Protein AF-A0A945WG07-F1 (afdb_monomer_lite)

Structure (mmCIF, N/CA/C/O backbone):
data_AF-A0A945WG07-F1
#
_entry.id   AF-A0A945WG07-F1
#
loop_
_atom_site.group_PDB
_atom_site.id
_atom_site.type_symbol
_atom_site.label_atom_id
_atom_site.label_alt_id
_atom_site.label_comp_id
_atom_site.label_asym_id
_atom_site.label_entity_id
_atom_site.label_seq_id
_atom_site.pdbx_PDB_ins_code
_atom_site.Cartn_x
_atom_site.Cartn_y
_atom_site.Cartn_z
_atom_site.occupancy
_atom_site.B_iso_or_equiv
_atom_site.auth_seq_id
_atom_site.auth_comp_id
_atom_site.auth_asym_id
_atom_site.auth_atom_id
_atom_site.pdbx_PDB_model_num
ATOM 1 N N . MET A 1 1 ? 59.975 1.296 -56.678 1.00 41.59 1 MET A N 1
ATOM 2 C CA . MET A 1 1 ? 59.834 1.708 -55.264 1.00 41.59 1 MET A CA 1
ATOM 3 C C . MET A 1 1 ? 59.532 3.197 -55.205 1.00 41.59 1 MET A C 1
ATOM 5 O O . MET A 1 1 ? 60.452 3.977 -55.383 1.00 41.59 1 MET A O 1
ATOM 9 N N . LYS A 1 2 ? 58.270 3.588 -55.011 1.00 39.44 2 LYS A N 1
ATOM 10 C CA . LYS A 1 2 ? 57.871 4.884 -54.436 1.00 39.44 2 LYS A CA 1
ATOM 11 C C . LYS A 1 2 ? 56.521 4.653 -53.772 1.00 39.44 2 LYS A C 1
ATOM 13 O O . LYS A 1 2 ? 55.511 4.473 -54.443 1.00 39.44 2 LYS A O 1
ATOM 18 N N . THR A 1 3 ? 56.579 4.501 -52.461 1.00 40.69 3 THR A N 1
ATOM 19 C CA . THR A 1 3 ? 55.462 4.150 -51.598 1.00 40.69 3 THR A CA 1
ATOM 20 C C . THR A 1 3 ? 54.817 5.420 -51.053 1.00 40.69 3 THR A C 1
ATOM 22 O O . THR A 1 3 ? 55.524 6.365 -50.721 1.00 40.69 3 THR A O 1
ATOM 25 N N . LEU A 1 4 ? 53.493 5.338 -50.902 1.00 45.75 4 LEU A N 1
ATOM 26 C CA . LEU A 1 4 ? 52.647 6.001 -49.905 1.00 45.75 4 LEU A CA 1
ATOM 27 C C . LEU A 1 4 ? 52.459 7.523 -49.975 1.00 45.75 4 LEU A C 1
ATOM 29 O O . LEU A 1 4 ? 53.337 8.318 -49.664 1.00 45.75 4 LEU A O 1
ATOM 33 N N . GLY A 1 5 ? 51.208 7.890 -50.253 1.00 39.97 5 GLY A N 1
ATOM 34 C CA . GLY A 1 5 ? 50.655 9.220 -50.037 1.00 39.97 5 GLY A CA 1
ATOM 35 C C . GLY A 1 5 ? 49.129 9.199 -50.088 1.00 39.97 5 GLY A C 1
ATOM 36 O O . GLY A 1 5 ? 48.540 9.952 -50.849 1.00 39.97 5 GLY A O 1
ATOM 37 N N . ILE A 1 6 ? 48.486 8.300 -49.337 1.00 55.16 6 ILE A N 1
ATOM 38 C CA . ILE A 1 6 ? 47.048 8.384 -49.054 1.00 55.16 6 ILE A CA 1
ATOM 39 C C . ILE A 1 6 ? 46.868 8.075 -47.573 1.00 55.16 6 ILE A C 1
ATOM 41 O O . ILE A 1 6 ? 46.959 6.920 -47.172 1.00 55.16 6 ILE A O 1
ATOM 45 N N . ILE A 1 7 ? 46.605 9.098 -46.765 1.00 52.56 7 ILE A N 1
ATOM 46 C CA . ILE A 1 7 ? 45.830 8.922 -45.538 1.00 52.56 7 ILE A CA 1
ATOM 47 C C . ILE A 1 7 ? 44.765 10.008 -45.580 1.00 52.56 7 ILE A C 1
ATOM 49 O O . ILE A 1 7 ? 45.040 11.190 -45.383 1.00 52.56 7 ILE A O 1
ATOM 53 N N . GLY A 1 8 ? 43.570 9.579 -45.979 1.00 45.66 8 GLY A N 1
ATOM 54 C CA . GLY A 1 8 ? 42.378 10.401 -46.026 1.00 45.66 8 GLY A CA 1
ATOM 55 C C . GLY A 1 8 ? 41.947 10.819 -44.626 1.00 45.66 8 GLY A C 1
ATOM 56 O O . GLY A 1 8 ? 42.047 10.057 -43.666 1.00 45.66 8 GLY A O 1
ATOM 57 N N . ALA A 1 9 ? 41.439 12.041 -44.540 1.00 53.19 9 ALA A N 1
ATOM 58 C CA . ALA A 1 9 ? 40.618 12.472 -43.429 1.00 53.19 9 ALA A CA 1
ATOM 59 C C . ALA A 1 9 ? 39.225 11.847 -43.580 1.00 53.19 9 ALA A C 1
ATOM 61 O O . ALA A 1 9 ? 38.560 12.060 -44.595 1.00 53.19 9 ALA A O 1
ATOM 62 N N . THR A 1 10 ? 38.750 11.119 -42.572 1.00 52.31 10 THR A N 1
ATOM 63 C CA . THR A 1 10 ? 37.307 10.977 -42.344 1.00 52.31 10 THR A CA 1
ATOM 64 C C . THR A 1 10 ? 37.035 10.836 -40.851 1.00 52.31 10 THR A C 1
ATOM 66 O O . THR A 1 10 ? 37.461 9.890 -40.196 1.00 52.31 10 THR A O 1
ATOM 69 N N . VAL A 1 11 ? 36.351 11.856 -40.340 1.00 57.91 11 VAL A N 1
ATOM 70 C CA . VAL A 1 11 ? 35.748 11.974 -39.014 1.00 57.91 11 VAL A CA 1
ATOM 71 C C . VAL A 1 11 ? 34.669 10.913 -38.858 1.00 57.91 11 VAL A C 1
ATOM 73 O O . VAL A 1 11 ? 33.759 10.885 -39.676 1.00 57.91 11 VAL A O 1
ATOM 76 N N . LEU A 1 12 ? 34.710 10.132 -37.780 1.00 47.16 12 LEU A N 1
ATOM 77 C CA . LEU A 1 12 ? 33.538 9.446 -37.234 1.00 47.16 12 LEU A CA 1
ATOM 78 C C . LEU A 1 12 ? 33.629 9.476 -35.702 1.00 47.16 12 LEU A C 1
ATOM 80 O O . LEU A 1 12 ? 34.066 8.529 -35.053 1.00 47.16 12 LEU A O 1
ATOM 84 N N . LEU A 1 13 ? 33.223 10.610 -35.125 1.00 50.84 13 LEU A N 1
ATOM 85 C CA . LEU A 1 13 ? 32.764 10.685 -33.739 1.00 50.84 13 LEU A CA 1
ATOM 86 C C . LEU A 1 13 ? 31.440 9.910 -33.652 1.00 50.84 13 LEU A C 1
ATOM 88 O O . LEU A 1 13 ? 30.364 10.496 -33.669 1.00 50.84 13 LEU A O 1
ATOM 92 N N . PHE A 1 14 ? 31.504 8.581 -33.572 1.00 49.75 14 PHE A N 1
ATOM 93 C CA . PHE A 1 14 ? 30.381 7.794 -33.068 1.00 49.75 14 PHE A CA 1
ATOM 94 C C . PHE A 1 14 ? 30.383 7.880 -31.544 1.00 49.75 14 PHE A C 1
ATOM 96 O O . PHE A 1 14 ? 30.654 6.910 -30.841 1.00 49.75 14 PHE A O 1
ATOM 103 N N . ALA A 1 15 ? 30.055 9.058 -31.020 1.00 48.28 15 ALA A N 1
ATOM 104 C CA . ALA A 1 15 ? 29.396 9.097 -29.731 1.00 48.28 15 ALA A CA 1
ATOM 105 C C . ALA A 1 15 ? 27.973 8.579 -29.973 1.00 48.28 15 ALA A C 1
ATOM 107 O O . ALA A 1 15 ? 27.035 9.350 -30.137 1.00 48.28 15 ALA A O 1
ATOM 108 N N . LEU A 1 16 ? 27.810 7.254 -30.03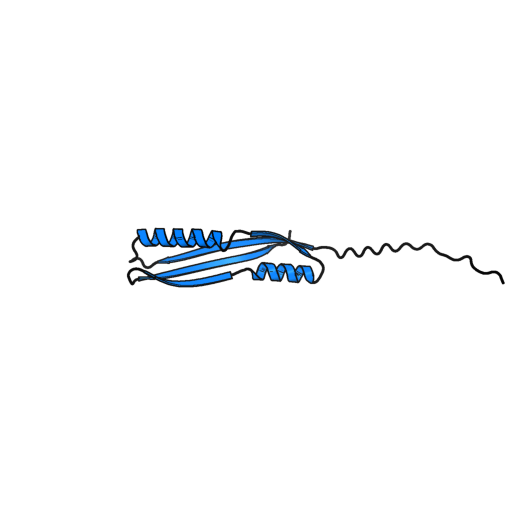6 1.00 52.56 16 LEU A N 1
ATOM 109 C CA . LEU A 1 16 ? 26.530 6.628 -29.722 1.00 52.56 16 LEU A CA 1
ATOM 110 C C . LEU A 1 16 ? 26.330 6.811 -28.214 1.00 52.56 16 LEU A C 1
ATOM 112 O O . LEU A 1 16 ? 26.428 5.870 -27.428 1.00 52.56 16 LEU A O 1
ATOM 116 N N . SER A 1 17 ? 26.098 8.056 -27.795 1.00 52.78 17 SER A N 1
ATOM 117 C CA . SER A 1 17 ? 25.344 8.331 -26.588 1.00 52.78 17 SER A CA 1
ATOM 118 C C . SER A 1 17 ? 23.987 7.698 -26.846 1.00 52.78 17 SER A C 1
ATOM 120 O O . SER A 1 17 ? 23.140 8.294 -27.507 1.00 52.78 17 SER A O 1
ATOM 122 N N . ALA A 1 18 ? 23.824 6.437 -26.450 1.00 59.53 18 ALA A N 1
ATOM 123 C CA . ALA A 1 18 ? 22.514 5.826 -26.335 1.00 59.53 18 ALA A CA 1
ATOM 124 C C . ALA A 1 18 ? 21.603 6.877 -25.692 1.00 59.53 18 ALA A C 1
ATOM 126 O O . ALA A 1 18 ? 21.924 7.340 -24.597 1.00 59.53 18 ALA A O 1
ATOM 127 N N . CYS A 1 19 ? 20.595 7.348 -26.433 1.00 71.75 19 CYS A N 1
ATOM 128 C CA . CYS A 1 19 ? 19.678 8.366 -25.942 1.00 71.75 19 CYS A CA 1
ATOM 129 C C . CYS A 1 19 ? 19.081 7.841 -24.642 1.00 71.75 19 CYS A C 1
ATOM 131 O O . CYS A 1 19 ? 18.377 6.831 -24.642 1.00 71.75 19 CYS A O 1
ATOM 133 N N . GLU A 1 20 ? 19.458 8.487 -23.549 1.00 82.31 20 GLU A N 1
ATOM 134 C CA . GLU A 1 20 ? 18.865 8.262 -22.246 1.00 82.31 20 GLU A CA 1
ATOM 135 C C . GLU A 1 20 ? 17.419 8.755 -22.310 1.00 82.31 20 GLU A C 1
ATOM 137 O O . GLU A 1 20 ? 17.149 9.819 -22.874 1.00 82.31 20 GLU A O 1
ATOM 142 N N . LYS A 1 21 ? 16.494 7.932 -21.824 1.00 88.81 21 LYS A N 1
ATOM 143 C CA . LYS A 1 21 ? 15.081 8.271 -21.656 1.00 88.81 21 LYS A CA 1
ATOM 144 C C . LYS A 1 21 ? 14.809 8.426 -20.166 1.00 88.81 21 LYS A C 1
ATOM 146 O O . LYS A 1 21 ? 15.425 7.702 -19.388 1.00 88.81 21 LYS A O 1
ATOM 151 N N . CYS A 1 22 ? 13.887 9.314 -19.805 1.00 90.56 22 CYS A N 1
ATOM 152 C CA . CYS A 1 22 ? 13.467 9.551 -18.425 1.00 90.56 22 CYS A CA 1
ATOM 153 C C . CYS A 1 22 ? 11.946 9.745 -18.348 1.00 90.56 22 CYS A C 1
ATOM 155 O O . CYS A 1 22 ? 11.368 10.310 -19.281 1.00 90.56 22 CYS A O 1
ATOM 157 N N . ARG A 1 23 ? 11.324 9.308 -17.247 1.00 93.62 23 ARG A N 1
ATOM 158 C CA . ARG A 1 23 ? 9.911 9.551 -16.889 1.00 93.62 23 ARG A CA 1
ATOM 159 C C . ARG A 1 23 ? 9.813 10.049 -15.452 1.00 93.62 23 ARG A C 1
ATOM 161 O O . ARG A 1 23 ? 10.674 9.709 -14.638 1.00 93.62 23 ARG A O 1
ATOM 168 N N . ASP A 1 24 ? 8.790 10.852 -15.172 1.00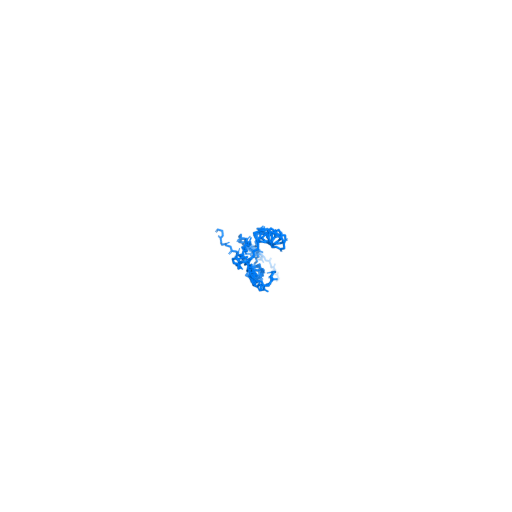 93.81 24 ASP A N 1
ATOM 169 C CA . ASP A 1 24 ? 8.428 11.171 -13.789 1.00 93.81 24 ASP A CA 1
ATOM 170 C C . ASP A 1 24 ? 7.578 10.026 -13.254 1.00 93.81 24 ASP A C 1
ATOM 172 O O . ASP A 1 24 ? 6.631 9.597 -13.912 1.00 93.81 24 ASP A O 1
ATOM 176 N N . CYS A 1 25 ? 7.935 9.523 -12.083 1.00 93.25 25 CYS A N 1
ATOM 177 C CA . CYS A 1 25 ? 7.238 8.425 -11.447 1.00 93.25 25 CYS A CA 1
ATOM 178 C C . CYS A 1 25 ? 6.811 8.822 -10.043 1.00 93.25 25 CYS A C 1
ATOM 180 O O . CYS A 1 25 ? 7.573 9.452 -9.301 1.00 93.25 25 CYS A O 1
ATOM 182 N N . SER A 1 26 ? 5.592 8.446 -9.688 1.00 94.12 26 SER A N 1
ATOM 183 C CA . SER A 1 26 ? 5.014 8.718 -8.384 1.00 94.12 26 SER A CA 1
ATOM 184 C C . SER A 1 26 ? 4.295 7.499 -7.847 1.00 94.12 26 SER A C 1
ATOM 186 O O . SER A 1 26 ? 3.607 6.820 -8.605 1.00 94.12 26 SER A O 1
ATOM 188 N N . CYS A 1 27 ? 4.381 7.301 -6.539 1.00 93.25 27 CYS A N 1
ATOM 189 C CA . CYS A 1 27 ? 3.517 6.386 -5.822 1.00 93.25 27 CYS A CA 1
ATOM 190 C C . CYS A 1 27 ? 2.549 7.157 -4.931 1.00 93.25 27 CYS A C 1
ATOM 192 O O . CYS A 1 27 ? 2.954 8.111 -4.260 1.00 93.25 27 CYS A O 1
ATOM 194 N N . ALA A 1 28 ? 1.295 6.726 -4.912 1.00 91.00 28 ALA A N 1
ATOM 195 C CA . ALA A 1 28 ? 0.272 7.253 -4.025 1.00 91.00 28 ALA A CA 1
ATOM 196 C C . ALA A 1 28 ? -0.498 6.100 -3.390 1.00 91.00 28 ALA A C 1
ATOM 198 O O . ALA A 1 28 ? -0.793 5.104 -4.046 1.00 91.00 28 ALA A O 1
ATOM 199 N N . GLY A 1 29 ? -0.834 6.254 -2.112 1.00 88.88 29 GLY A N 1
ATOM 200 C CA . GLY A 1 29 ? -1.584 5.251 -1.375 1.00 88.88 29 GLY A CA 1
ATOM 201 C C . GLY A 1 29 ? -2.937 5.747 -0.880 1.00 88.88 29 GLY A C 1
ATOM 202 O O . GLY A 1 29 ? -3.072 6.886 -0.433 1.00 88.88 29 GLY A O 1
ATOM 203 N N . ASN A 1 30 ? -3.926 4.863 -0.902 1.00 91.56 30 ASN A N 1
ATOM 204 C CA . ASN A 1 30 ? -5.236 5.046 -0.299 1.00 91.56 30 ASN A CA 1
ATOM 205 C C . ASN A 1 30 ? -5.521 3.917 0.696 1.00 91.56 30 ASN A C 1
ATOM 207 O O . ASN A 1 30 ? -5.109 2.775 0.498 1.00 91.56 30 ASN A O 1
ATOM 211 N N . ILE A 1 31 ? -6.254 4.243 1.758 1.00 94.12 31 ILE A N 1
ATOM 212 C CA . ILE A 1 31 ? -6.708 3.268 2.744 1.00 94.12 31 ILE A CA 1
ATOM 213 C C . ILE A 1 31 ? -8.194 3.464 3.019 1.00 94.12 31 ILE A C 1
ATOM 215 O O . ILE A 1 31 ? -8.654 4.574 3.290 1.00 94.12 31 ILE A O 1
ATOM 219 N N . GLU A 1 32 ? -8.945 2.374 2.940 1.00 96.00 32 GLU A N 1
ATOM 220 C CA . GLU A 1 32 ? -10.392 2.348 3.109 1.00 96.00 32 GLU A CA 1
ATOM 221 C C . GLU A 1 32 ? -10.774 1.422 4.256 1.00 96.00 32 GLU A C 1
ATOM 223 O O . GLU A 1 32 ? -10.199 0.344 4.430 1.00 96.00 32 GLU A O 1
ATOM 228 N N . PHE A 1 33 ? -11.771 1.844 5.030 1.00 97.19 33 PHE A N 1
ATOM 229 C CA . PHE A 1 33 ? -12.261 1.110 6.187 1.00 97.19 33 PHE A CA 1
ATOM 230 C C . PHE A 1 33 ? -13.749 0.818 6.047 1.00 97.19 33 PHE A C 1
ATOM 232 O O . PHE A 1 33 ? -14.549 1.703 5.740 1.00 97.19 33 PHE A O 1
ATOM 239 N N . GLU A 1 34 ? -14.130 -0.413 6.368 1.00 97.94 34 GLU A N 1
ATOM 240 C CA . GLU A 1 34 ? -15.521 -0.832 6.473 1.00 97.94 34 GLU A CA 1
ATOM 241 C C . GLU A 1 34 ? -15.785 -1.345 7.889 1.00 97.94 34 GLU A C 1
ATOM 243 O O . GLU A 1 34 ? -15.386 -2.451 8.258 1.00 97.94 34 GLU A O 1
ATOM 248 N N . PHE A 1 35 ? -16.464 -0.536 8.703 1.00 97.69 35 PHE A N 1
ATOM 249 C CA . PHE A 1 35 ? -16.810 -0.884 10.081 1.00 97.69 35 PHE A CA 1
ATOM 250 C C . PHE A 1 35 ? -18.266 -1.333 10.203 1.00 97.69 35 PHE A C 1
ATOM 252 O O . PHE A 1 35 ? -19.172 -0.752 9.609 1.00 97.69 35 PHE A O 1
ATOM 259 N N . SER A 1 36 ? -18.514 -2.331 11.052 1.00 96.94 36 SER A N 1
ATOM 260 C CA . SER A 1 36 ? -19.865 -2.608 11.543 1.00 96.94 36 SER A CA 1
ATOM 261 C C . SER A 1 36 ? -20.383 -1.446 12.399 1.00 96.94 36 SER A C 1
ATOM 263 O O . SER A 1 36 ? -19.694 -1.004 13.319 1.00 96.94 36 SER A O 1
ATOM 265 N N . ASP A 1 37 ? -21.645 -1.048 12.196 1.00 95.56 37 ASP A N 1
ATOM 266 C CA . ASP A 1 37 ? -22.346 -0.001 12.969 1.00 95.56 37 ASP A CA 1
ATOM 267 C C . ASP A 1 37 ? -22.362 -0.243 14.491 1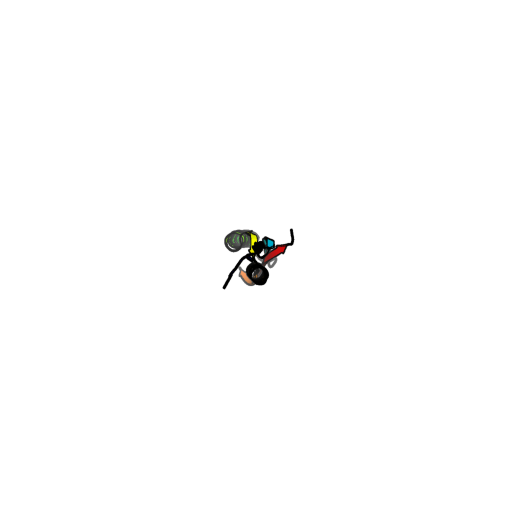.00 95.56 37 ASP A C 1
ATOM 269 O O . ASP A 1 37 ? -22.691 0.645 15.278 1.00 95.56 37 ASP A O 1
ATOM 273 N N . SER A 1 38 ? -22.077 -1.474 14.920 1.00 97.00 38 SER A N 1
ATOM 274 C CA . SER A 1 38 ? -22.074 -1.859 16.335 1.00 97.00 38 SER A CA 1
ATOM 275 C C . SER A 1 38 ? -20.737 -1.607 17.042 1.00 97.00 38 SER A C 1
ATOM 277 O O . SER A 1 38 ? -20.676 -1.746 18.264 1.00 97.00 38 SER A O 1
ATOM 279 N N . ILE A 1 39 ? -19.679 -1.254 16.304 1.00 97.00 39 ILE A N 1
ATOM 280 C CA . ILE A 1 39 ? -18.367 -0.909 16.865 1.00 97.00 39 ILE A CA 1
ATOM 281 C C . ILE A 1 39 ? -18.440 0.491 17.479 1.00 97.00 39 ILE A C 1
ATOM 283 O O . ILE A 1 39 ? -19.009 1.417 16.900 1.00 97.00 39 ILE A O 1
ATOM 287 N N . SER A 1 40 ? -17.865 0.665 18.672 1.00 96.62 40 SER A N 1
ATOM 288 C CA . SER A 1 40 ? -17.850 1.983 19.312 1.00 96.62 40 SER A CA 1
ATOM 289 C C . SER A 1 40 ? -17.042 3.012 18.506 1.00 96.62 40 SER A C 1
ATOM 291 O O . SER A 1 40 ? -15.982 2.699 17.965 1.00 96.62 40 SER A O 1
ATOM 293 N N . SER A 1 41 ? -17.492 4.272 18.485 1.00 96.31 41 SER A N 1
ATOM 294 C CA . SER A 1 41 ? -16.796 5.343 17.751 1.00 96.31 41 SER A CA 1
ATOM 295 C C . SER A 1 41 ? -15.355 5.548 18.226 1.00 96.31 41 SER A C 1
ATOM 297 O O . SER A 1 41 ? -14.475 5.814 17.425 1.00 96.31 41 SER A O 1
ATOM 299 N N . ALA A 1 42 ? -15.090 5.348 19.522 1.00 96.62 42 ALA A N 1
ATOM 300 C CA . ALA A 1 42 ? -13.738 5.437 20.067 1.00 96.62 42 ALA A CA 1
ATOM 301 C C . ALA A 1 42 ? -12.793 4.372 19.481 1.00 96.62 42 ALA A C 1
ATOM 303 O O . ALA A 1 42 ? -11.606 4.640 19.314 1.00 96.62 42 ALA A O 1
ATOM 304 N N . ASN A 1 43 ? -13.308 3.177 19.173 1.00 97.56 43 ASN A N 1
ATOM 305 C CA . ASN A 1 43 ? -12.526 2.137 18.511 1.00 97.56 43 ASN A CA 1
ATOM 306 C C . ASN A 1 43 ? -12.329 2.446 17.026 1.00 97.56 43 ASN A C 1
ATOM 308 O O . ASN A 1 43 ? -11.226 2.242 16.533 1.00 97.56 43 ASN A O 1
ATOM 312 N N . VAL A 1 44 ? -13.360 2.957 16.340 1.00 97.69 44 VAL A N 1
ATOM 313 C CA . VAL A 1 44 ? -13.253 3.419 14.944 1.00 97.69 44 VAL A CA 1
ATOM 314 C C . VAL A 1 44 ? -12.145 4.465 14.822 1.00 97.69 44 VAL A C 1
ATOM 316 O O . VAL A 1 44 ? -11.166 4.227 14.121 1.00 97.69 44 VAL A O 1
ATOM 319 N N . ASP A 1 45 ? -12.223 5.544 15.607 1.00 97.69 45 ASP A N 1
ATOM 320 C CA . ASP A 1 45 ? -11.241 6.635 15.586 1.00 97.69 45 ASP A CA 1
ATOM 321 C C . ASP A 1 45 ? -9.814 6.124 15.868 1.00 97.69 45 ASP A C 1
ATOM 323 O O . ASP A 1 45 ? -8.840 6.566 15.255 1.00 97.69 45 ASP A O 1
ATOM 327 N N . ALA A 1 46 ? -9.669 5.181 16.807 1.00 96.56 46 ALA A N 1
ATOM 328 C CA . ALA A 1 46 ? -8.375 4.606 17.158 1.00 96.56 46 ALA A CA 1
ATOM 329 C C . ALA A 1 46 ? -7.794 3.721 16.041 1.00 96.56 46 ALA A C 1
ATOM 331 O O . ALA A 1 46 ? -6.586 3.766 15.800 1.00 96.56 46 ALA A O 1
ATOM 332 N N . LEU A 1 47 ? -8.631 2.922 15.373 1.00 96.88 47 LEU A N 1
ATOM 333 C CA . LEU A 1 47 ? -8.221 2.046 14.273 1.00 96.88 47 LEU A CA 1
ATOM 334 C C . LEU A 1 47 ? -7.849 2.858 13.033 1.00 96.88 47 LEU A C 1
ATOM 336 O O . LEU A 1 47 ? -6.768 2.644 12.484 1.00 96.88 47 LEU A O 1
ATOM 340 N N . GLU A 1 48 ? -8.676 3.833 12.653 1.00 96.75 48 GLU A N 1
ATOM 341 C CA . GLU A 1 48 ? -8.391 4.737 11.535 1.00 96.75 48 GLU A CA 1
ATOM 342 C C . GLU A 1 48 ? -7.084 5.502 11.759 1.00 96.75 48 GLU A C 1
ATOM 344 O O . GLU A 1 48 ? -6.225 5.538 10.876 1.00 96.75 48 GLU A O 1
ATOM 349 N N . ALA A 1 49 ? -6.882 6.066 12.955 1.00 95.88 49 ALA A N 1
ATOM 350 C CA . ALA A 1 49 ? -5.654 6.785 13.284 1.00 95.88 49 ALA A CA 1
ATOM 351 C C . ALA A 1 49 ? -4.421 5.869 13.280 1.00 95.88 49 ALA A C 1
ATOM 353 O O . ALA A 1 49 ? -3.354 6.272 12.806 1.00 95.88 49 ALA A O 1
ATOM 354 N N . GLY A 1 50 ? -4.562 4.645 13.798 1.00 95.12 50 GLY A N 1
ATOM 355 C CA . GLY A 1 50 ? -3.497 3.646 13.816 1.00 95.12 50 GLY A CA 1
ATOM 356 C C . GLY A 1 50 ? -3.053 3.274 12.405 1.00 95.12 50 GLY A C 1
ATOM 357 O O . GLY A 1 50 ? -1.885 3.454 12.061 1.00 95.12 50 GLY A O 1
ATOM 358 N N . TYR A 1 51 ? -3.995 2.832 11.573 1.00 93.88 51 TYR A N 1
ATOM 359 C CA . TYR A 1 51 ? -3.706 2.418 10.204 1.00 93.88 51 TYR A CA 1
ATOM 360 C C . TYR A 1 51 ? -3.257 3.582 9.324 1.00 93.88 51 TYR A C 1
ATOM 362 O O . TYR A 1 51 ? -2.276 3.424 8.613 1.00 93.88 51 TYR A O 1
ATOM 370 N N . SER A 1 52 ? -3.872 4.765 9.413 1.00 90.12 52 SER A N 1
ATOM 371 C CA . SER A 1 52 ? -3.439 5.929 8.620 1.00 90.12 52 SER A CA 1
ATOM 372 C C . SER A 1 52 ? -1.997 6.337 8.938 1.00 90.12 52 SER A C 1
ATOM 374 O O . SER A 1 52 ? -1.235 6.698 8.045 1.00 90.12 52 SER A O 1
ATOM 376 N N . THR A 1 53 ? -1.593 6.250 10.210 1.00 91.50 53 THR A N 1
ATOM 377 C CA . THR A 1 53 ? -0.215 6.562 10.623 1.00 91.50 53 THR A CA 1
ATOM 378 C C . THR A 1 53 ? 0.775 5.513 10.119 1.00 91.50 53 THR A C 1
ATOM 380 O O . THR A 1 53 ? 1.836 5.868 9.597 1.00 91.50 53 THR A O 1
ATOM 383 N N . SER A 1 54 ? 0.445 4.229 10.277 1.00 89.94 54 SER A N 1
ATOM 384 C CA . SER A 1 54 ? 1.278 3.127 9.788 1.00 89.94 54 SER A CA 1
ATOM 385 C C . SER A 1 54 ? 1.392 3.143 8.269 1.00 89.94 54 SER A C 1
ATOM 387 O O . SER A 1 54 ? 2.498 3.096 7.751 1.00 89.94 54 SER A O 1
ATOM 389 N N . PHE A 1 55 ? 0.281 3.322 7.559 1.00 88.25 55 PHE A N 1
ATOM 390 C CA . PHE A 1 55 ? 0.231 3.296 6.104 1.00 88.25 55 PHE A CA 1
ATOM 391 C C . PHE A 1 55 ? 1.112 4.381 5.474 1.00 88.25 55 PHE A C 1
ATOM 393 O O . PHE A 1 55 ? 1.940 4.069 4.632 1.00 88.25 55 PHE A O 1
ATOM 400 N N . VAL A 1 56 ? 1.045 5.628 5.953 1.00 86.69 56 VAL A N 1
ATOM 401 C CA . VAL A 1 56 ? 1.928 6.710 5.466 1.00 86.69 56 VAL A CA 1
ATOM 402 C C . VAL A 1 56 ? 3.409 6.442 5.775 1.00 86.69 56 VAL A C 1
ATOM 404 O O . VAL A 1 56 ? 4.294 6.912 5.062 1.00 86.69 56 VAL A O 1
ATOM 407 N N . THR A 1 57 ? 3.697 5.713 6.855 1.00 88.25 57 THR A N 1
ATOM 408 C CA . THR A 1 57 ? 5.073 5.372 7.244 1.00 88.25 57 THR A CA 1
ATOM 409 C C . THR A 1 57 ? 5.631 4.228 6.399 1.00 88.25 57 THR A C 1
ATOM 411 O O . THR A 1 57 ? 6.791 4.285 5.990 1.00 88.25 57 THR A O 1
ATOM 414 N N . ASP A 1 58 ? 4.815 3.206 6.153 1.00 86.56 58 ASP A N 1
ATOM 415 C CA . ASP A 1 58 ? 5.199 1.989 5.441 1.00 86.56 58 ASP A CA 1
ATOM 416 C C . ASP A 1 58 ? 5.162 2.191 3.915 1.00 86.56 58 ASP A C 1
ATOM 418 O O . ASP A 1 58 ? 5.978 1.607 3.202 1.00 86.56 58 ASP A O 1
ATOM 422 N N . TYR A 1 59 ? 4.284 3.077 3.434 1.00 85.00 59 TYR A N 1
ATOM 423 C CA . TYR A 1 59 ? 4.054 3.397 2.022 1.00 85.00 59 TYR A CA 1
ATOM 424 C C . TYR A 1 59 ? 4.094 4.921 1.794 1.00 85.00 59 TYR A C 1
ATOM 426 O O . TYR A 1 59 ? 3.070 5.551 1.523 1.00 85.00 59 TYR A O 1
ATOM 434 N N . PRO A 1 60 ? 5.264 5.565 1.952 1.00 84.06 60 PRO A N 1
ATOM 435 C CA . PRO A 1 60 ? 5.385 7.006 1.768 1.00 84.06 60 PRO A CA 1
ATOM 436 C C . PRO A 1 60 ? 5.131 7.402 0.311 1.00 84.06 60 PRO A C 1
ATOM 438 O O . PRO A 1 60 ? 5.549 6.690 -0.601 1.00 84.06 60 PRO A O 1
ATOM 441 N N . ASP A 1 61 ? 4.541 8.575 0.079 1.00 82.56 61 ASP A N 1
ATOM 442 C CA . ASP A 1 61 ? 4.446 9.149 -1.267 1.00 82.56 61 ASP A CA 1
ATOM 443 C C . ASP A 1 61 ? 5.861 9.346 -1.832 1.00 82.56 61 ASP A C 1
ATOM 445 O O . ASP A 1 61 ? 6.611 10.241 -1.420 1.00 82.56 61 ASP A O 1
ATOM 449 N N . ASN A 1 62 ? 6.256 8.472 -2.752 1.00 82.88 62 ASN A N 1
ATOM 450 C CA . ASN A 1 62 ? 7.562 8.515 -3.386 1.00 82.88 62 ASN A CA 1
ATOM 451 C C . ASN A 1 62 ? 7.417 9.236 -4.722 1.00 82.88 62 ASN A C 1
ATOM 453 O O . ASN A 1 62 ? 6.533 8.912 -5.505 1.00 82.88 62 ASN A O 1
ATOM 457 N N . ASN A 1 63 ? 8.280 10.209 -4.992 1.00 87.44 63 ASN A N 1
ATOM 458 C CA . ASN A 1 63 ? 8.345 10.874 -6.286 1.00 87.44 63 ASN A CA 1
ATOM 459 C C . ASN A 1 63 ? 9.797 10.869 -6.751 1.00 87.44 63 ASN A C 1
ATOM 461 O O . ASN A 1 63 ? 10.690 11.359 -6.050 1.00 87.44 63 ASN A O 1
ATOM 465 N N . SER A 1 64 ? 10.033 10.291 -7.922 1.00 88.12 64 SER A N 1
ATOM 466 C CA . SER A 1 64 ? 11.370 10.129 -8.473 1.00 88.12 64 SER A CA 1
ATOM 467 C C . SER A 1 64 ? 11.363 10.192 -9.994 1.00 88.12 64 SER A C 1
ATOM 469 O O . SER A 1 64 ? 10.373 9.880 -10.646 1.00 88.12 64 SER A O 1
ATOM 471 N N . GLU A 1 65 ? 12.496 10.587 -10.568 1.00 91.50 65 GLU A N 1
ATOM 472 C CA . GLU A 1 65 ? 12.722 10.473 -12.005 1.00 91.50 65 GLU A CA 1
ATOM 473 C C . GLU A 1 65 ? 13.432 9.146 -12.291 1.00 91.50 65 GLU A C 1
ATOM 475 O O . GLU A 1 65 ? 14.524 8.892 -11.771 1.00 91.50 65 GLU A O 1
ATOM 480 N N . VAL A 1 66 ? 12.836 8.310 -13.142 1.00 91.62 66 VAL A N 1
ATOM 481 C CA . VAL A 1 66 ? 13.437 7.045 -13.579 1.00 91.62 66 VAL A CA 1
ATOM 482 C C . VAL A 1 66 ? 14.038 7.231 -14.967 1.00 91.62 66 VAL A C 1
ATOM 484 O O . VAL A 1 66 ? 13.319 7.436 -15.945 1.00 91.62 66 VAL A O 1
ATOM 487 N N . CYS A 1 67 ? 15.370 7.137 -15.057 1.00 90.19 67 CYS A N 1
ATOM 488 C CA . CYS A 1 67 ? 16.130 7.264 -16.302 1.00 90.19 67 CYS A CA 1
ATOM 489 C C . CYS A 1 67 ? 16.839 5.958 -16.696 1.00 90.19 67 CYS A C 1
ATOM 491 O O . CYS A 1 67 ? 17.319 5.202 -15.849 1.00 90.19 67 CYS A O 1
ATOM 493 N N . GLY A 1 68 ? 16.967 5.696 -17.999 1.00 87.44 68 GLY A N 1
ATOM 494 C CA . GLY A 1 68 ? 17.649 4.506 -18.513 1.00 87.44 68 GLY A CA 1
ATOM 495 C C . GLY A 1 68 ? 17.878 4.516 -20.025 1.00 87.44 68 GLY A C 1
ATOM 496 O O . GLY A 1 68 ? 17.484 5.440 -20.740 1.00 87.44 68 GLY A O 1
ATOM 497 N N . LYS A 1 69 ? 18.527 3.469 -20.546 1.00 85.62 69 LYS A N 1
ATOM 498 C CA . LYS A 1 69 ? 18.844 3.317 -21.978 1.00 85.62 69 LYS A CA 1
ATOM 499 C C . LYS A 1 69 ? 18.240 2.039 -22.542 1.00 85.62 69 LYS A C 1
ATOM 501 O O . LYS A 1 69 ? 18.447 0.963 -21.994 1.00 85.62 69 LYS A O 1
ATOM 506 N N . GLY A 1 70 ? 17.586 2.131 -23.702 1.00 84.69 70 GLY A N 1
ATOM 507 C CA . GLY A 1 70 ? 17.060 0.953 -24.404 1.00 84.69 70 GLY A CA 1
ATOM 508 C C . GLY A 1 70 ? 16.189 0.087 -23.488 1.00 84.69 70 GLY A C 1
ATOM 509 O O . GLY A 1 70 ? 15.233 0.597 -22.925 1.00 84.69 70 GLY A O 1
ATOM 510 N N . LYS A 1 71 ? 16.556 -1.191 -23.321 1.00 84.56 71 LYS A N 1
ATOM 511 C CA . LYS A 1 71 ? 15.833 -2.145 -22.462 1.00 84.56 71 LYS A CA 1
ATOM 512 C C . LYS A 1 71 ? 15.951 -1.845 -20.968 1.00 84.56 71 LYS A C 1
ATOM 514 O O . LYS A 1 71 ? 15.053 -2.208 -20.227 1.00 84.56 71 LYS A O 1
ATOM 519 N N . ASP A 1 72 ? 17.033 -1.201 -20.534 1.00 87.75 72 ASP A N 1
ATOM 520 C CA . ASP A 1 72 ? 17.234 -0.881 -19.117 1.00 87.75 72 ASP A CA 1
ATOM 521 C C . ASP A 1 72 ? 16.226 0.176 -18.656 1.00 87.75 72 ASP A C 1
ATOM 523 O O . ASP A 1 72 ? 15.817 0.175 -17.507 1.00 87.75 72 ASP A O 1
ATOM 527 N N . PHE A 1 73 ? 15.798 1.062 -19.564 1.00 91.56 73 PHE A N 1
ATOM 528 C CA . PHE A 1 73 ? 14.731 2.016 -19.277 1.00 91.56 73 PHE A CA 1
ATOM 529 C C . PHE A 1 73 ? 13.412 1.298 -18.994 1.00 91.56 73 PHE A C 1
ATOM 531 O O . PHE A 1 73 ? 12.856 1.492 -17.924 1.00 91.56 73 PHE A O 1
ATOM 538 N N . ASP A 1 74 ? 12.967 0.431 -19.909 1.00 91.00 74 ASP A N 1
ATOM 539 C CA . ASP A 1 74 ? 11.710 -0.309 -19.743 1.00 91.00 74 ASP A CA 1
ATOM 540 C C . ASP A 1 74 ? 11.758 -1.184 -18.472 1.00 91.00 74 ASP A C 1
ATOM 542 O O . ASP A 1 74 ? 10.834 -1.157 -17.674 1.00 91.00 74 ASP A O 1
ATOM 546 N N . VAL A 1 75 ? 12.888 -1.858 -18.208 1.00 93.00 75 VAL A N 1
ATOM 547 C CA . VAL A 1 75 ? 13.092 -2.649 -16.979 1.00 93.00 75 VAL A CA 1
ATOM 548 C C . VAL A 1 75 ? 13.034 -1.793 -15.712 1.00 93.00 75 VAL A C 1
ATOM 550 O O . VAL A 1 75 ? 12.509 -2.253 -14.705 1.00 93.00 75 VAL A O 1
ATOM 553 N N . ASN A 1 76 ? 13.581 -0.575 -15.730 1.00 92.81 76 ASN A N 1
ATOM 554 C CA . ASN A 1 76 ? 13.545 0.307 -14.564 1.00 92.81 76 ASN A CA 1
ATOM 555 C C . ASN A 1 76 ? 12.132 0.851 -14.301 1.00 92.81 76 ASN A C 1
ATOM 557 O O . ASN A 1 76 ? 11.771 1.015 -13.141 1.00 92.81 76 ASN A O 1
ATOM 561 N N . ILE A 1 77 ? 11.348 1.115 -15.353 1.00 94.56 77 ILE A N 1
ATOM 562 C CA . ILE A 1 77 ? 9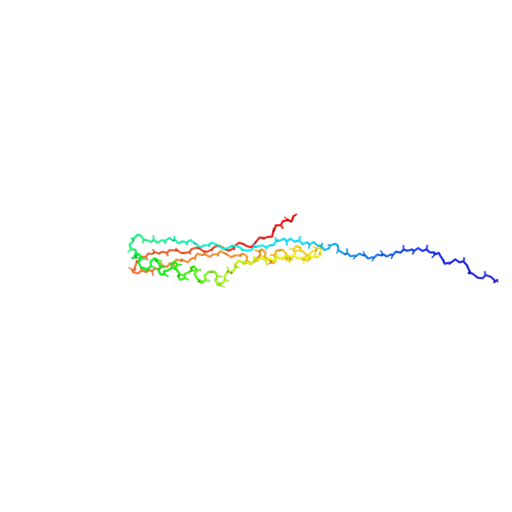.931 1.486 -15.226 1.00 94.56 77 ILE A CA 1
ATOM 563 C C . ILE A 1 77 ? 9.138 0.307 -14.663 1.00 94.56 77 ILE A C 1
ATOM 565 O O . ILE A 1 77 ? 8.500 0.460 -13.629 1.00 94.56 77 ILE A O 1
ATOM 569 N N . ASP A 1 78 ? 9.267 -0.880 -15.264 1.00 94.81 78 ASP A N 1
ATOM 570 C CA . ASP A 1 78 ? 8.590 -2.094 -14.796 1.00 94.81 78 ASP A CA 1
ATOM 571 C C . ASP A 1 78 ? 8.945 -2.408 -13.333 1.00 94.81 78 ASP A C 1
ATOM 573 O O . ASP A 1 78 ? 8.096 -2.845 -12.564 1.00 94.81 78 ASP A O 1
ATOM 577 N N . ALA A 1 79 ? 10.205 -2.197 -12.937 1.00 93.88 79 ALA A N 1
ATOM 578 C CA . ALA A 1 79 ? 10.647 -2.406 -11.562 1.00 93.88 79 ALA A CA 1
ATOM 579 C C . ALA A 1 79 ? 10.021 -1.405 -10.583 1.00 93.88 79 ALA A C 1
ATOM 581 O O . ALA A 1 79 ? 9.691 -1.809 -9.474 1.00 93.88 79 ALA A O 1
ATOM 582 N N . TYR A 1 80 ? 9.861 -0.140 -10.985 1.00 93.50 80 TYR A N 1
ATOM 583 C CA . TYR A 1 80 ? 9.210 0.882 -10.167 1.00 93.50 80 TYR A CA 1
ATOM 584 C C . TYR A 1 80 ? 7.706 0.619 -10.037 1.00 93.50 80 TYR A C 1
ATOM 586 O O . TYR A 1 80 ? 7.174 0.605 -8.936 1.00 93.50 80 TYR A O 1
ATOM 594 N N . GLU A 1 81 ? 7.019 0.349 -11.149 1.00 94.31 81 GLU A N 1
ATOM 595 C CA . GLU A 1 81 ? 5.575 0.070 -11.146 1.00 94.31 81 GLU A CA 1
ATOM 596 C C . GLU A 1 81 ? 5.248 -1.267 -10.450 1.00 94.31 81 GLU A C 1
ATOM 598 O O . GLU A 1 81 ? 4.159 -1.455 -9.919 1.00 94.31 81 GLU A O 1
ATOM 603 N N . ALA A 1 82 ? 6.207 -2.196 -10.367 1.00 94.81 82 ALA A N 1
ATOM 604 C CA . ALA A 1 82 ? 6.073 -3.413 -9.565 1.00 94.81 82 ALA A CA 1
ATOM 605 C C . ALA A 1 82 ? 6.139 -3.177 -8.042 1.00 94.81 82 ALA A C 1
ATOM 607 O O . ALA A 1 82 ? 5.911 -4.125 -7.288 1.00 94.81 82 ALA A O 1
ATOM 608 N N . GLU A 1 83 ? 6.461 -1.962 -7.582 1.00 91.62 83 GLU A N 1
ATOM 609 C CA . GLU A 1 83 ? 6.347 -1.580 -6.168 1.00 91.62 83 GLU A CA 1
ATOM 610 C C . GLU A 1 83 ? 4.887 -1.322 -5.748 1.00 91.62 83 GLU A C 1
ATOM 612 O O . GLU A 1 83 ? 4.620 -1.265 -4.546 1.00 91.62 83 GLU A O 1
ATOM 617 N N . SER A 1 84 ? 3.940 -1.234 -6.698 1.00 93.06 84 SER A N 1
ATOM 618 C CA . SER A 1 84 ? 2.507 -1.177 -6.390 1.00 93.06 84 SER A CA 1
ATOM 619 C C . SER A 1 84 ? 2.065 -2.391 -5.566 1.00 93.06 84 SER A C 1
ATOM 621 O O . SER A 1 84 ? 2.468 -3.532 -5.820 1.00 93.06 84 SER A O 1
ATOM 623 N N . TYR A 1 85 ? 1.208 -2.158 -4.576 1.00 91.50 85 TYR A N 1
ATOM 624 C CA . TYR A 1 85 ? 0.788 -3.167 -3.614 1.00 91.50 85 TYR A CA 1
ATOM 625 C C . TYR A 1 85 ? -0.658 -2.949 -3.161 1.00 91.50 85 TYR A C 1
ATOM 627 O O . TYR A 1 85 ? -1.020 -1.866 -2.717 1.00 91.50 85 TYR A O 1
ATOM 635 N N . GLU A 1 86 ? -1.460 -4.013 -3.205 1.00 93.56 86 GLU A N 1
ATOM 636 C CA . GLU A 1 86 ? -2.843 -4.029 -2.721 1.00 93.56 86 GLU A CA 1
ATOM 637 C C . GLU A 1 86 ? -2.983 -5.086 -1.621 1.00 93.56 86 GLU A C 1
ATOM 639 O O . GLU A 1 86 ? -2.457 -6.202 -1.734 1.00 93.56 86 GLU A O 1
ATOM 644 N N . PHE A 1 87 ? -3.712 -4.756 -0.557 1.00 93.50 87 PHE A N 1
ATOM 645 C CA . PHE A 1 87 ? -4.063 -5.705 0.489 1.00 93.50 87 PHE A CA 1
ATOM 646 C C . PHE A 1 87 ? -5.474 -5.485 1.026 1.00 93.50 87 PHE A C 1
ATOM 648 O O . PHE A 1 87 ? -5.984 -4.368 1.066 1.00 93.50 87 PHE A O 1
ATOM 655 N N . 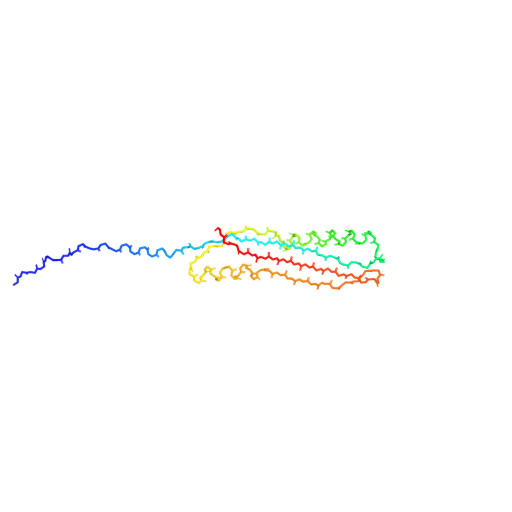THR A 1 88 ? -6.052 -6.563 1.551 1.00 96.81 88 THR A N 1
ATOM 656 C CA . THR A 1 88 ? -7.291 -6.539 2.331 1.00 96.81 88 THR A CA 1
ATOM 657 C C . THR A 1 88 ? -7.104 -7.386 3.582 1.00 96.81 88 THR A C 1
ATOM 659 O O . THR A 1 88 ? -6.644 -8.528 3.506 1.00 96.81 88 THR A O 1
ATOM 662 N N . GLU A 1 89 ? -7.477 -6.837 4.733 1.00 96.38 89 GLU A N 1
ATOM 663 C CA . GLU A 1 89 ? -7.446 -7.525 6.020 1.00 96.38 89 GLU A CA 1
ATOM 664 C C . GLU A 1 89 ? -8.837 -7.546 6.655 1.00 96.38 89 GLU A C 1
ATOM 666 O O . GLU A 1 89 ? -9.423 -6.504 6.955 1.00 96.38 89 GLU A O 1
ATOM 671 N N . ASP A 1 90 ? -9.332 -8.754 6.922 1.00 97.75 90 ASP A N 1
ATOM 672 C CA . ASP A 1 90 ? -10.564 -8.974 7.675 1.00 97.75 90 ASP A CA 1
ATOM 673 C C . ASP A 1 90 ? -10.262 -9.120 9.165 1.00 97.75 90 ASP A C 1
ATOM 675 O O . ASP A 1 90 ? -9.467 -9.965 9.591 1.00 97.75 90 ASP A O 1
ATOM 679 N N . ASN A 1 91 ? -10.944 -8.323 9.980 1.00 97.81 91 ASN A N 1
ATOM 680 C CA . ASN A 1 91 ? -10.670 -8.186 11.399 1.00 97.81 91 ASN A CA 1
ATOM 681 C C . ASN A 1 91 ? -11.941 -8.315 12.251 1.00 97.81 91 ASN A C 1
ATOM 683 O O . ASN A 1 91 ? -13.075 -8.400 11.774 1.00 97.81 91 ASN A O 1
ATOM 687 N N . THR A 1 92 ? -11.762 -8.381 13.572 1.00 97.19 92 THR A N 1
ATOM 688 C CA . THR A 1 92 ? -12.873 -8.417 14.532 1.00 97.19 92 THR A CA 1
ATOM 689 C C . THR A 1 92 ? -12.511 -7.656 15.800 1.00 97.19 92 THR A C 1
ATOM 691 O O . THR A 1 92 ? -11.461 -7.893 16.394 1.00 97.19 92 THR A O 1
ATOM 694 N N . ILE A 1 93 ? -13.410 -6.783 16.256 1.00 96.38 93 ILE A N 1
ATOM 695 C CA . ILE A 1 93 ? -13.295 -6.064 17.530 1.00 96.38 93 ILE A CA 1
ATOM 696 C C . ILE A 1 93 ? -14.653 -6.051 18.230 1.00 96.38 93 ILE A C 1
ATOM 698 O O . ILE A 1 93 ? -15.688 -5.934 17.585 1.00 96.38 93 ILE A O 1
ATOM 702 N N . GLU 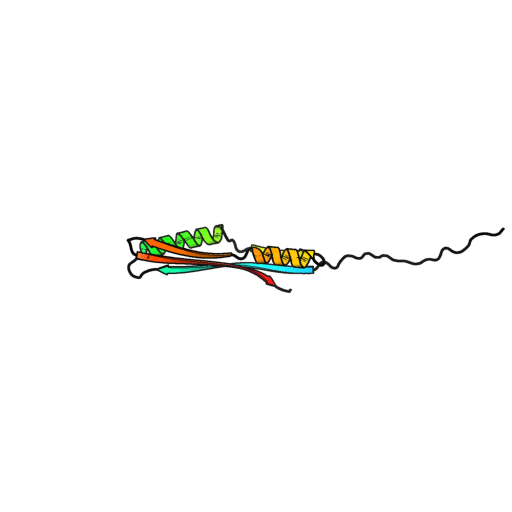A 1 94 ? -14.671 -6.270 19.547 1.00 93.44 94 GLU A N 1
ATOM 703 C CA . GLU A 1 94 ? -15.918 -6.377 20.334 1.00 93.44 94 GLU A CA 1
ATOM 704 C C . GLU A 1 94 ? -16.894 -7.469 19.833 1.00 93.44 94 GLU A C 1
ATOM 706 O O . GLU A 1 94 ? -18.068 -7.481 20.189 1.00 93.44 94 GLU A O 1
ATOM 711 N N . GLY A 1 95 ? -16.399 -8.425 19.036 1.00 96.25 95 GLY A N 1
ATOM 712 C CA . GLY A 1 95 ? -17.209 -9.464 18.393 1.00 96.25 95 GLY A CA 1
ATOM 713 C C . GLY A 1 95 ? -17.867 -9.037 17.076 1.00 96.25 95 GLY A C 1
ATOM 714 O O . GLY A 1 95 ? -18.596 -9.838 16.494 1.00 96.25 95 GLY A O 1
ATOM 715 N N . TYR A 1 96 ? -17.601 -7.823 16.591 1.00 97.75 96 TYR A N 1
ATOM 716 C CA . TYR A 1 96 ? -18.113 -7.306 15.325 1.00 97.75 96 TYR A CA 1
ATOM 717 C C . TYR A 1 96 ? -17.023 -7.288 14.246 1.00 97.75 96 TYR A C 1
ATOM 719 O O . TYR A 1 96 ? -15.875 -6.942 14.549 1.00 97.75 96 TYR A O 1
ATOM 727 N N . PRO A 1 97 ? -17.365 -7.664 13.001 1.00 97.75 97 PRO A N 1
ATOM 728 C CA . PRO A 1 97 ? -16.419 -7.646 11.899 1.00 97.75 97 PRO A CA 1
ATOM 729 C C . PRO A 1 97 ? -16.133 -6.213 11.452 1.00 97.75 97 PRO A C 1
ATOM 731 O O . PRO A 1 97 ? -16.991 -5.330 11.554 1.00 97.75 97 PRO A O 1
ATOM 734 N N . TRP A 1 98 ? -14.933 -6.017 10.930 1.00 97.81 98 TRP A N 1
ATOM 735 C CA . TRP A 1 98 ? -14.561 -4.847 10.148 1.00 97.81 98 TRP A CA 1
ATOM 736 C C . TRP A 1 98 ? -13.438 -5.230 9.186 1.00 97.81 98 TRP A C 1
ATOM 738 O O . TRP A 1 98 ? -12.710 -6.192 9.445 1.00 97.81 98 TRP A O 1
ATOM 748 N N . THR A 1 99 ? -13.302 -4.483 8.101 1.00 98.19 99 THR A N 1
ATOM 749 C CA . THR A 1 99 ? -12.313 -4.741 7.053 1.00 98.19 99 THR A CA 1
ATOM 750 C C . THR A 1 99 ? -11.528 -3.465 6.775 1.00 98.19 99 THR A C 1
ATOM 752 O O . THR A 1 99 ? -12.058 -2.358 6.890 1.00 98.19 99 THR A O 1
ATOM 755 N N . VAL A 1 100 ? -10.254 -3.623 6.431 1.00 97.31 100 VAL A N 1
ATOM 756 C CA . VAL A 1 100 ? -9.404 -2.547 5.917 1.00 97.31 100 VAL A CA 1
ATOM 757 C C . VAL A 1 100 ? -8.780 -2.984 4.606 1.00 97.31 100 VAL A C 1
ATOM 759 O O . VAL A 1 100 ? -8.279 -4.104 4.494 1.00 97.31 100 VAL A O 1
ATOM 762 N N . THR A 1 101 ? -8.822 -2.094 3.625 1.00 96.75 101 THR A N 1
ATOM 763 C CA . THR A 1 101 ? -8.197 -2.287 2.319 1.00 96.75 101 THR A CA 1
ATOM 764 C C . THR A 1 101 ? -7.209 -1.160 2.094 1.00 96.75 101 THR A C 1
ATOM 766 O O . THR A 1 101 ? -7.555 0.004 2.281 1.00 96.75 101 THR A O 1
ATOM 769 N N . GLY A 1 102 ? -5.981 -1.503 1.728 1.00 93.81 102 GLY A N 1
ATOM 770 C CA . GLY A 1 102 ? -4.974 -0.538 1.310 1.00 93.81 102 GLY A CA 1
ATOM 771 C C . GLY A 1 102 ? -4.585 -0.789 -0.135 1.00 93.81 102 GLY A C 1
ATOM 772 O O . GLY A 1 102 ? -4.375 -1.934 -0.530 1.00 93.81 102 GLY A O 1
ATOM 773 N N . ASP A 1 103 ? -4.481 0.289 -0.896 1.00 93.06 103 ASP A N 1
ATOM 774 C CA . ASP A 1 103 ? -4.046 0.292 -2.287 1.00 93.06 103 ASP A CA 1
ATOM 775 C C . ASP A 1 103 ? -2.923 1.318 -2.426 1.00 93.06 103 ASP A C 1
ATOM 777 O O . ASP A 1 103 ? -3.095 2.481 -2.060 1.00 93.06 103 ASP A O 1
ATOM 781 N N . TYR A 1 104 ? -1.757 0.874 -2.876 1.00 92.38 104 TYR A N 1
ATOM 782 C CA . TYR A 1 104 ? -0.596 1.704 -3.148 1.00 92.38 104 TYR A CA 1
ATOM 783 C C . TYR A 1 104 ? -0.217 1.535 -4.611 1.00 92.38 104 TYR A C 1
ATOM 785 O O . TYR A 1 104 ? 0.206 0.454 -5.020 1.00 92.38 104 TYR A O 1
ATOM 793 N N . ASP A 1 105 ? -0.356 2.605 -5.386 1.00 93.81 105 ASP A N 1
ATOM 794 C CA . ASP A 1 105 ? -0.153 2.586 -6.828 1.00 93.81 105 ASP A CA 1
ATOM 795 C C . ASP A 1 105 ? 1.039 3.460 -7.218 1.00 93.81 105 ASP A C 1
ATOM 797 O O . ASP A 1 105 ? 1.027 4.683 -7.048 1.00 93.81 105 ASP A O 1
ATOM 801 N N . CYS A 1 106 ? 2.081 2.807 -7.722 1.00 94.69 106 CYS A N 1
ATOM 802 C CA . CYS A 1 106 ? 3.291 3.375 -8.285 1.00 94.69 106 CYS A CA 1
ATOM 803 C C . CYS A 1 106 ? 3.192 3.403 -9.808 1.00 94.69 106 CYS A C 1
ATOM 805 O O . CYS A 1 106 ? 3.207 2.365 -10.466 1.00 94.69 106 CYS A O 1
ATOM 807 N N . VAL A 1 107 ? 3.165 4.602 -10.383 1.00 94.56 107 VAL A N 1
ATOM 808 C CA . VAL A 1 107 ? 3.043 4.799 -11.830 1.00 94.56 107 VAL A CA 1
ATOM 809 C C . VAL A 1 107 ? 4.117 5.734 -12.351 1.00 94.56 107 VAL A C 1
ATOM 811 O O . VAL A 1 107 ? 4.470 6.729 -11.714 1.00 94.56 107 VAL A O 1
ATOM 814 N N . CYS A 1 108 ? 4.623 5.436 -13.544 1.00 93.81 108 CYS A N 1
ATOM 815 C CA . CYS A 1 108 ? 5.458 6.355 -14.298 1.00 93.81 108 CYS A CA 1
ATOM 816 C C . CYS A 1 108 ? 4.641 7.001 -15.419 1.00 93.81 108 CYS A C 1
ATOM 818 O O . CYS A 1 108 ? 3.973 6.318 -16.199 1.00 93.81 108 CYS A O 1
ATOM 820 N N . GLU A 1 109 ? 4.747 8.318 -15.568 1.00 89.75 109 GLU A N 1
ATOM 821 C CA . GLU A 1 109 ? 4.081 9.090 -16.616 1.00 89.75 109 GLU A CA 1
ATOM 822 C C . GLU A 1 109 ? 5.090 9.695 -17.604 1.00 89.75 109 GLU A C 1
ATOM 824 O O . GLU A 1 109 ? 6.248 9.980 -17.285 1.00 89.75 109 GLU A O 1
ATOM 829 N N . ASP A 1 110 ? 4.654 9.841 -18.861 1.00 82.88 110 ASP A N 1
ATOM 830 C CA . ASP A 1 110 ? 5.455 10.547 -19.864 1.00 82.88 110 ASP A CA 1
ATOM 831 C C . ASP A 1 110 ? 5.480 12.044 -19.532 1.00 82.88 110 ASP A C 1
ATOM 833 O O . ASP A 1 110 ? 4.448 12.622 -19.193 1.00 82.88 110 ASP A O 1
ATOM 837 N N . LYS A 1 111 ? 6.657 12.662 -19.663 1.00 63.78 111 LYS A N 1
ATOM 838 C CA . LYS A 1 111 ? 6.843 14.113 -19.514 1.00 63.78 111 LYS A CA 1
ATOM 839 C C . LYS A 1 111 ? 6.262 14.921 -20.671 1.00 63.78 111 LYS A C 1
ATOM 841 O O . LYS A 1 111 ? 6.401 14.473 -21.835 1.00 63.78 111 LYS A O 1
#

Foldseek 3Di:
DDDDDDDDDDDDPPPPPQDKDKWKKKKDKDKDKFWDPPDDPVVVVVVCVVCVVVCCVVQPIDIDMQIDGDVVSVVSQVVQQVVWDKDKDWDDDPRTIMIMIMTMGMHTDHD

Radius of gyration: 27.59 Å; chains: 1; bounding box: 82×24×76 Å

Secondary structure (DSSP, 8-state):
-------------------EEEEEEEEEEEEEEEE-TTS-HHHHHHHHHHHHHHHHHHS---EEEEEEETHHHHHHHHHHHTT-EEEEEEEEETTEEEEEEEEEEEEEE--

Sequence (111 aa):
MKTLGIIGATVLLFALSACEKCRDCSCAGNIEFEFSDSISSANVDALEAGYSTSFVTDYPDNNSEVCGKGKDFDVNIDAYEAESYEFTEDNTIEGYPWTVTGDYDCVCEDK

pLDDT: mean 85.29, std 16.86, range [39.44, 98.19]